Protein AF-A0A2V8CIR4-F1 (afdb_monomer_lite)

Structure (mmCIF, N/CA/C/O backbone):
data_AF-A0A2V8CIR4-F1
#
_entry.id   AF-A0A2V8CIR4-F1
#
loop_
_atom_site.group_PDB
_atom_site.id
_atom_site.type_symbol
_atom_site.label_atom_id
_atom_site.label_alt_id
_atom_site.label_comp_id
_atom_site.label_asym_id
_atom_site.label_entity_id
_atom_site.label_seq_id
_atom_site.pdbx_PDB_ins_code
_atom_site.Cartn_x
_atom_site.Cartn_y
_atom_site.Cartn_z
_atom_site.occupancy
_atom_site.B_iso_or_equiv
_atom_site.auth_seq_id
_atom_site.auth_comp_id
_atom_site.auth_asym_id
_atom_site.auth_atom_id
_atom_site.pdbx_PDB_model_num
ATOM 1 N N . MET A 1 1 ? -0.724 1.648 14.502 1.00 91.31 1 MET A N 1
ATOM 2 C CA . MET A 1 1 ? -1.178 2.708 13.572 1.00 91.31 1 MET A CA 1
ATOM 3 C C . MET A 1 1 ? -2.688 2.813 13.685 1.00 91.31 1 MET A C 1
ATOM 5 O O . MET A 1 1 ? -3.307 1.783 13.929 1.00 91.31 1 MET A O 1
ATOM 9 N N . ARG A 1 2 ? -3.276 4.004 13.540 1.00 94.19 2 ARG A N 1
ATOM 10 C CA . ARG A 1 2 ? -4.734 4.168 13.445 1.00 94.19 2 ARG A CA 1
ATOM 11 C C . ARG A 1 2 ? -5.111 4.832 12.125 1.00 94.19 2 ARG A C 1
ATOM 13 O O . ARG A 1 2 ? -4.277 5.470 11.481 1.00 94.19 2 ARG A O 1
ATOM 20 N N . PHE A 1 3 ? -6.366 4.651 11.743 1.00 94.81 3 PHE A N 1
ATOM 21 C CA . PHE A 1 3 ? -6.942 5.156 10.508 1.00 94.81 3 PHE A CA 1
ATOM 22 C C . PHE A 1 3 ? -8.135 6.051 10.826 1.00 94.81 3 PHE A C 1
ATOM 24 O O . PHE A 1 3 ? -9.019 5.660 11.582 1.00 94.81 3 PHE A O 1
ATOM 31 N N . THR A 1 4 ? -8.159 7.242 10.244 1.00 94.94 4 THR A N 1
ATOM 32 C CA . THR A 1 4 ? -9.283 8.183 10.310 1.00 94.94 4 THR A CA 1
ATOM 33 C C . THR A 1 4 ? -10.037 8.193 8.981 1.00 94.94 4 THR A C 1
ATOM 35 O O . THR A 1 4 ? -9.625 7.524 8.030 1.00 94.94 4 THR A O 1
ATOM 38 N N . THR A 1 5 ? -11.147 8.920 8.898 1.00 94.00 5 THR A N 1
ATOM 39 C CA . THR A 1 5 ? -11.913 9.078 7.657 1.00 94.00 5 THR A CA 1
ATOM 40 C C . THR A 1 5 ? -11.560 10.405 6.982 1.00 94.00 5 THR A C 1
ATOM 42 O O . THR A 1 5 ? -11.242 11.404 7.632 1.00 94.00 5 THR A O 1
ATOM 45 N N . THR A 1 6 ? -11.675 10.469 5.657 1.00 93.19 6 THR A N 1
ATOM 46 C CA . THR A 1 6 ? -11.513 11.726 4.902 1.00 93.19 6 THR A CA 1
ATOM 47 C C . THR A 1 6 ? -12.595 12.778 5.184 1.00 93.19 6 THR A C 1
ATOM 49 O O . THR A 1 6 ? -12.466 13.913 4.725 1.00 93.19 6 THR A O 1
ATOM 52 N N . ARG A 1 7 ? -13.660 12.431 5.921 1.00 90.25 7 ARG A N 1
ATOM 53 C CA . ARG A 1 7 ? -14.784 13.320 6.260 1.00 90.25 7 ARG A CA 1
ATOM 54 C C . ARG A 1 7 ? -14.901 13.620 7.756 1.00 90.25 7 ARG A C 1
ATOM 56 O O . ARG A 1 7 ? -15.827 14.331 8.144 1.00 90.25 7 ARG A O 1
ATOM 63 N N . ALA A 1 8 ? -13.922 13.201 8.556 1.00 81.62 8 ALA A N 1
ATOM 64 C CA . ALA A 1 8 ? -13.903 13.387 10.005 1.00 81.62 8 ALA A CA 1
ATOM 65 C C . ALA A 1 8 ? -14.096 14.846 10.464 1.00 81.62 8 ALA A C 1
ATOM 67 O O . ALA A 1 8 ? -14.685 15.092 11.508 1.00 81.62 8 ALA A O 1
ATOM 68 N N . LEU A 1 9 ? -13.667 15.835 9.670 1.00 69.44 9 LEU A N 1
ATOM 69 C CA . LEU A 1 9 ? -13.832 17.261 10.000 1.00 69.44 9 LEU A CA 1
ATOM 70 C C . LEU A 1 9 ? -15.204 17.848 9.612 1.00 69.44 9 LEU A C 1
ATOM 72 O O . LEU A 1 9 ? -15.499 18.987 9.964 1.00 69.44 9 LEU A O 1
ATOM 76 N N . GLN A 1 10 ? -16.026 17.119 8.852 1.00 66.31 10 GLN A N 1
ATOM 77 C CA . GLN A 1 10 ? -17.290 17.623 8.297 1.00 66.31 10 GLN A CA 1
ATOM 78 C C . GLN A 1 10 ? -18.513 17.270 9.152 1.00 66.31 10 GLN A C 1
ATOM 80 O O . GLN A 1 10 ? -19.548 17.919 9.019 1.00 66.31 10 GLN A O 1
ATOM 85 N N . HIS A 1 11 ? -18.406 16.269 10.027 1.00 57.50 11 HIS A N 1
ATOM 86 C CA . HIS A 1 11 ? -19.482 15.847 10.923 1.00 57.50 11 HIS A CA 1
ATOM 87 C C . HIS A 1 11 ? -19.146 16.249 12.361 1.00 57.50 11 HIS A C 1
ATOM 89 O O . HIS A 1 11 ? -18.578 15.483 13.126 1.00 57.50 11 HIS A O 1
ATOM 95 N N . SER A 1 12 ? -19.533 17.464 12.747 1.00 50.06 12 SER A N 1
ATOM 96 C CA . SER A 1 12 ? -19.329 18.043 14.085 1.00 50.06 12 SER A CA 1
ATOM 97 C C . SER A 1 12 ? -20.179 17.413 15.208 1.00 50.06 12 SER A C 1
ATOM 99 O O . SER A 1 12 ? -20.225 17.958 16.307 1.00 50.06 12 SER A O 1
ATOM 101 N N . GLY A 1 13 ? -20.858 16.290 14.947 1.00 53.69 13 GLY A N 1
ATOM 102 C CA . GLY A 1 13 ? -21.766 15.629 15.894 1.00 53.69 13 GLY A CA 1
ATOM 103 C C . GLY A 1 13 ? -21.346 14.231 16.352 1.00 53.69 13 GLY A C 1
ATOM 104 O O . GLY A 1 13 ? -21.808 13.805 17.403 1.00 53.69 13 GLY A O 1
ATOM 105 N N . ASP A 1 14 ? -20.468 13.548 15.612 1.00 54.88 14 ASP A N 1
ATOM 106 C CA . ASP A 1 14 ? -19.962 12.220 15.969 1.00 54.88 14 ASP A CA 1
ATOM 107 C C . ASP A 1 14 ? -18.438 12.286 16.024 1.00 54.88 14 ASP A C 1
ATOM 109 O O . ASP A 1 14 ? -17.767 12.521 15.017 1.00 54.88 14 ASP A O 1
ATOM 113 N N . GLU A 1 15 ? -17.882 12.102 17.217 1.00 55.97 15 GLU A N 1
ATOM 114 C CA . GLU A 1 15 ? -16.445 11.990 17.429 1.00 55.97 15 GLU A CA 1
ATOM 115 C C . GLU A 1 15 ? -15.969 10.684 16.775 1.00 55.97 15 GLU A C 1
ATOM 117 O O . GLU A 1 15 ? -15.986 9.604 17.371 1.00 55.97 15 GLU A O 1
ATOM 122 N N . GLN A 1 16 ? -15.617 10.753 15.491 1.00 68.25 16 GLN A N 1
ATOM 123 C CA . GLN A 1 16 ? -15.175 9.584 14.745 1.00 68.25 16 GLN A CA 1
ATOM 124 C C . GLN A 1 16 ? -13.819 9.134 15.257 1.00 68.25 16 GLN A C 1
ATOM 126 O O . GLN A 1 16 ? -12.764 9.645 14.883 1.00 68.25 16 GLN A O 1
ATOM 131 N N . THR A 1 17 ? -13.876 8.151 16.145 1.00 82.62 17 THR A N 1
ATOM 132 C CA . THR A 1 17 ? -12.697 7.583 16.773 1.00 82.62 17 THR A CA 1
ATOM 133 C C . THR A 1 17 ? -11.870 6.861 15.705 1.00 82.62 17 THR A C 1
ATOM 135 O O . THR A 1 17 ? -12.393 5.950 15.053 1.00 82.62 17 THR A O 1
ATOM 138 N N . PRO A 1 18 ? -10.584 7.218 15.526 1.00 91.94 18 PRO A N 1
ATOM 139 C CA . PRO A 1 18 ? -9.689 6.520 14.614 1.00 91.94 18 PRO A CA 1
ATOM 140 C C . PRO A 1 18 ? 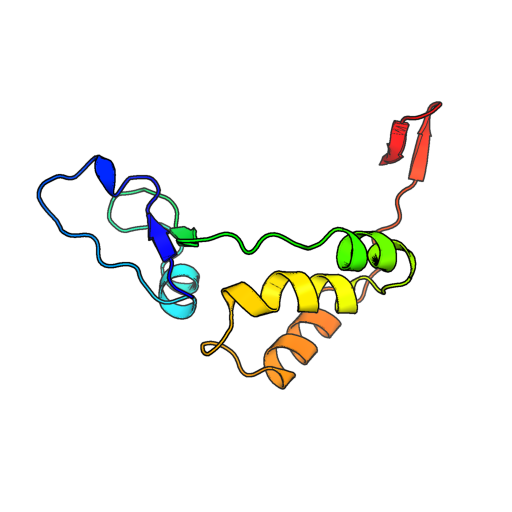-9.722 5.015 14.870 1.00 91.94 18 PRO A C 1
ATOM 142 O O . PRO A 1 18 ? -9.656 4.582 16.021 1.00 91.94 18 PRO A O 1
ATOM 145 N N . VAL A 1 19 ? -9.789 4.203 13.820 1.00 94.56 19 VAL A N 1
ATOM 146 C CA . VAL A 1 19 ? -9.946 2.743 13.892 1.00 94.56 19 VAL A CA 1
ATOM 147 C C . VAL A 1 19 ? -8.625 2.004 13.661 1.00 94.56 19 VAL A C 1
ATOM 149 O O . VAL A 1 19 ? -7.615 2.600 13.283 1.00 94.56 19 VAL A O 1
ATOM 152 N N . SER A 1 20 ? -8.600 0.700 13.937 1.00 95.62 20 SER A N 1
ATOM 153 C CA . SER A 1 20 ? -7.455 -0.162 13.623 1.00 95.62 20 SER A CA 1
ATOM 154 C C . SER A 1 20 ? -7.329 -0.421 12.119 1.00 95.62 20 SER A C 1
ATOM 156 O O . SER A 1 20 ? -8.283 -0.224 11.363 1.00 95.62 20 SER A O 1
ATOM 158 N N . PHE A 1 21 ? -6.166 -0.927 11.689 1.00 95.44 21 PHE A N 1
ATOM 159 C CA . PHE A 1 21 ? -5.983 -1.430 10.321 1.00 95.44 21 PHE A CA 1
ATOM 160 C C . PHE A 1 21 ? -7.023 -2.502 9.983 1.00 95.44 21 PHE A C 1
ATOM 162 O O . PHE A 1 21 ? -7.668 -2.419 8.943 1.00 95.44 21 PHE A O 1
ATOM 169 N N . THR A 1 22 ? -7.224 -3.468 10.884 1.00 95.19 22 THR A N 1
ATOM 170 C CA . THR A 1 22 ? -8.159 -4.581 10.680 1.00 95.19 22 THR A CA 1
ATOM 171 C C . THR A 1 22 ? -9.587 -4.083 10.445 1.00 95.19 22 THR A C 1
ATOM 173 O O . THR A 1 22 ? -10.247 -4.515 9.502 1.00 95.19 22 THR A O 1
ATOM 176 N N . THR A 1 23 ? -10.057 -3.123 11.248 1.00 94.75 23 THR A N 1
ATOM 177 C CA . THR A 1 23 ? -11.385 -2.523 11.064 1.00 94.75 23 THR A CA 1
ATOM 178 C C . THR A 1 23 ? -11.483 -1.770 9.740 1.00 94.75 23 THR A C 1
ATOM 180 O O . THR A 1 23 ? -12.436 -1.989 8.997 1.00 94.75 23 THR A O 1
ATOM 183 N N . ALA A 1 24 ? -10.496 -0.927 9.415 1.00 95.31 24 ALA A N 1
ATOM 184 C CA . ALA A 1 24 ? -10.483 -0.186 8.154 1.00 95.31 24 ALA A CA 1
ATOM 185 C C . ALA A 1 24 ? -10.504 -1.124 6.933 1.00 95.31 24 ALA A C 1
ATOM 187 O O . ALA A 1 24 ? -11.247 -0.887 5.982 1.00 95.31 24 ALA A O 1
ATOM 188 N N . LEU A 1 25 ? -9.733 -2.215 6.986 1.00 95.12 25 LEU A N 1
ATOM 189 C CA . LEU A 1 25 ? -9.636 -3.211 5.923 1.00 95.12 25 LEU A CA 1
ATOM 190 C C . LEU A 1 25 ? -10.970 -3.925 5.673 1.00 95.12 25 LEU A C 1
ATOM 192 O O . LEU A 1 25 ? -11.392 -4.034 4.525 1.00 95.12 25 LEU A O 1
ATOM 196 N N . PHE A 1 26 ? -11.634 -4.409 6.727 1.00 95.62 26 PHE A N 1
ATOM 197 C CA . PHE A 1 26 ? -12.865 -5.194 6.575 1.00 95.62 26 PHE A CA 1
ATOM 198 C C . PHE A 1 26 ? -14.119 -4.346 6.347 1.00 95.62 26 PHE A C 1
ATOM 200 O O . PHE A 1 26 ? -15.062 -4.828 5.725 1.00 95.62 26 PHE A O 1
ATOM 207 N N . HIS A 1 27 ? -14.149 -3.098 6.820 1.00 94.56 27 HIS A N 1
ATOM 208 C CA . HIS A 1 27 ? -15.267 -2.193 6.540 1.00 94.56 27 HIS A CA 1
ATOM 209 C C . HIS A 1 27 ? -15.225 -1.643 5.109 1.00 94.56 27 HIS A C 1
ATOM 211 O O . HIS A 1 27 ? -16.271 -1.390 4.513 1.00 94.56 27 HIS A O 1
ATOM 217 N N . GLY A 1 28 ? -14.027 -1.460 4.544 1.00 92.50 28 GLY A N 1
ATOM 218 C CA . GLY A 1 28 ? -13.847 -0.853 3.229 1.00 92.50 28 GLY A CA 1
ATOM 219 C C . GLY A 1 28 ? -14.198 0.637 3.239 1.00 92.50 28 GLY A C 1
ATOM 220 O O . GLY A 1 28 ? -13.314 1.478 3.390 1.00 92.50 28 GLY A O 1
ATOM 221 N N . LEU A 1 29 ? -15.483 0.971 3.076 1.00 93.31 29 LEU A N 1
ATOM 222 C CA . LEU A 1 29 ? -15.976 2.351 3.130 1.00 93.31 29 LEU A CA 1
ATOM 223 C C . LEU A 1 29 ? -16.272 2.758 4.581 1.00 93.31 29 LEU A C 1
ATOM 225 O O . LEU A 1 29 ? -16.841 1.979 5.346 1.00 93.31 29 LEU A O 1
ATOM 229 N N . ALA A 1 30 ? -15.909 3.983 4.961 1.00 92.94 30 ALA A N 1
ATOM 230 C CA . ALA A 1 30 ? -16.211 4.482 6.296 1.00 92.94 30 ALA A CA 1
ATOM 231 C C . ALA A 1 30 ? -17.723 4.775 6.462 1.00 92.94 30 ALA A C 1
ATOM 233 O O . ALA A 1 30 ? -18.397 5.092 5.477 1.00 92.94 30 ALA A O 1
ATOM 234 N N . PRO A 1 31 ? -18.276 4.712 7.692 1.00 89.00 31 PRO A N 1
ATOM 235 C CA . PRO A 1 31 ? -19.710 4.916 7.944 1.00 89.00 31 PRO A CA 1
ATOM 236 C C . PRO A 1 31 ? -20.272 6.275 7.496 1.00 89.00 31 PRO A C 1
ATOM 238 O O . PRO A 1 31 ? -21.461 6.389 7.220 1.00 89.00 31 PRO A O 1
ATOM 241 N N . ASP A 1 32 ? -19.429 7.301 7.386 1.00 89.50 32 ASP A N 1
ATOM 242 C CA . ASP A 1 32 ? -19.774 8.639 6.878 1.00 89.50 32 ASP A CA 1
ATOM 243 C C . ASP A 1 32 ? -19.682 8.777 5.346 1.00 89.50 32 ASP A C 1
ATOM 245 O O . ASP A 1 32 ? -19.770 9.880 4.784 1.00 89.50 32 ASP A O 1
ATOM 249 N N . GLY A 1 33 ? -19.448 7.662 4.653 1.00 90.19 33 GLY A N 1
ATOM 250 C CA . GLY A 1 33 ? -19.199 7.618 3.217 1.00 90.19 33 GLY A CA 1
ATOM 251 C C . GLY A 1 33 ? -17.835 8.181 2.804 1.00 90.19 33 GLY A C 1
ATOM 252 O O . GLY A 1 33 ? -17.629 8.456 1.621 1.00 90.19 33 GLY A O 1
ATOM 253 N N . GLY A 1 34 ? -16.925 8.412 3.754 1.00 92.44 34 GLY A N 1
ATOM 254 C CA . GLY A 1 34 ? -15.528 8.755 3.513 1.00 92.44 34 GLY A CA 1
ATOM 255 C C . GLY A 1 34 ? -14.649 7.525 3.265 1.00 92.44 34 GLY A C 1
ATOM 256 O O . GLY A 1 34 ? -15.101 6.380 3.284 1.00 92.44 34 GLY A O 1
ATOM 257 N N . LEU A 1 35 ? -13.358 7.771 3.041 1.00 94.88 35 LEU A N 1
ATOM 258 C CA . LEU A 1 35 ? -12.340 6.725 2.898 1.00 94.88 35 LEU A CA 1
ATOM 259 C C . LEU A 1 35 ? -11.479 6.659 4.155 1.00 94.88 35 LEU A C 1
ATOM 261 O O . LEU A 1 35 ? -11.141 7.702 4.718 1.00 94.88 35 LEU A O 1
ATOM 265 N N . TYR A 1 36 ? -11.081 5.452 4.552 1.00 95.50 36 TYR A N 1
ATOM 266 C CA . TYR A 1 36 ? -10.086 5.284 5.603 1.00 95.50 36 TYR A CA 1
ATOM 267 C C . TYR A 1 36 ? -8.693 5.679 5.107 1.00 95.50 36 TYR A C 1
ATOM 269 O O . TYR A 1 36 ? -8.225 5.204 4.073 1.00 95.50 36 TYR A O 1
ATOM 277 N N . VAL A 1 37 ? -8.016 6.528 5.874 1.00 95.06 37 VAL A N 1
ATOM 278 C CA . VAL A 1 37 ? -6.638 6.976 5.639 1.00 95.06 37 VAL A CA 1
ATOM 279 C C . VAL A 1 37 ? -5.849 6.888 6.944 1.00 95.06 37 VAL A C 1
ATOM 281 O O . VAL A 1 37 ? -6.432 7.064 8.014 1.00 95.06 37 VAL A O 1
ATOM 284 N N . PRO A 1 38 ? -4.540 6.593 6.909 1.00 95.00 38 PRO A N 1
ATOM 285 C CA . PRO A 1 38 ? -3.745 6.563 8.130 1.00 95.00 38 PRO A CA 1
ATOM 286 C C . PRO A 1 38 ? -3.681 7.967 8.744 1.00 95.00 38 PRO A C 1
ATOM 288 O O . PRO A 1 38 ? -3.596 8.958 8.021 1.00 95.00 38 PRO A O 1
ATOM 291 N N . GLU A 1 39 ? -3.677 8.063 10.073 1.00 93.56 39 GLU A N 1
ATOM 292 C CA . GLU A 1 39 ? -3.549 9.365 10.753 1.00 93.56 39 GLU A CA 1
ATOM 293 C C . GLU A 1 39 ? -2.222 10.063 10.440 1.00 93.56 39 GLU A C 1
ATOM 295 O O . GLU A 1 39 ? -2.127 11.288 10.446 1.00 93.56 39 GLU A O 1
ATOM 300 N N . THR A 1 40 ? -1.179 9.274 10.181 1.00 93.06 40 THR A N 1
ATOM 301 C CA . THR A 1 40 ? 0.154 9.771 9.855 1.00 93.06 40 THR A CA 1
ATOM 302 C C . THR A 1 40 ? 0.787 8.929 8.757 1.00 93.06 40 THR A C 1
ATOM 304 O O . THR A 1 40 ? 0.566 7.721 8.655 1.00 93.06 40 THR A O 1
ATOM 307 N N . ILE A 1 41 ? 1.613 9.575 7.938 1.00 94.06 41 ILE A N 1
ATOM 308 C CA . ILE A 1 41 ? 2.465 8.910 6.955 1.00 94.06 41 ILE A CA 1
ATOM 309 C C . ILE A 1 41 ? 3.907 9.099 7.422 1.00 94.06 41 ILE A C 1
ATOM 311 O O . ILE A 1 41 ? 4.401 10.224 7.486 1.00 94.06 41 ILE A O 1
ATOM 315 N N . GLU A 1 42 ? 4.572 8.001 7.789 1.00 90.94 42 GLU A N 1
ATOM 316 C CA . GLU A 1 42 ? 5.969 8.036 8.230 1.00 90.94 42 GLU A CA 1
ATOM 317 C C . GLU A 1 42 ? 6.873 8.474 7.064 1.00 90.94 42 GLU A C 1
ATOM 319 O O . GLU A 1 42 ? 6.978 7.780 6.049 1.00 90.94 42 GLU A O 1
ATOM 324 N N . ALA A 1 43 ? 7.551 9.614 7.216 1.00 91.62 43 ALA A N 1
ATOM 325 C CA . ALA A 1 43 ? 8.530 10.081 6.241 1.00 91.62 43 ALA A CA 1
ATOM 326 C C . ALA A 1 43 ? 9.764 9.167 6.218 1.00 91.62 43 ALA A C 1
ATOM 328 O O . ALA A 1 43 ? 10.244 8.705 7.257 1.00 91.62 43 ALA A O 1
ATOM 329 N N . TRP A 1 44 ? 10.303 8.924 5.024 1.00 92.12 44 TRP A N 1
ATOM 330 C CA . TRP A 1 44 ? 11.524 8.142 4.864 1.00 92.12 44 TRP A CA 1
ATOM 331 C C . TRP A 1 44 ? 12.736 9.070 4.830 1.00 92.12 44 TRP A C 1
ATOM 333 O O . TRP A 1 44 ? 12.723 10.051 4.090 1.00 92.12 44 TRP A O 1
ATOM 343 N N . PRO A 1 45 ? 13.803 8.774 5.589 1.00 93.50 45 PRO A N 1
ATOM 344 C CA . PRO A 1 45 ? 15.022 9.562 5.512 1.00 93.50 45 PRO A CA 1
ATOM 345 C C . PRO A 1 45 ? 15.745 9.302 4.183 1.00 93.50 45 PRO A C 1
ATOM 347 O O . PRO A 1 45 ? 15.747 8.173 3.687 1.00 93.50 45 PRO A O 1
ATOM 350 N N . ASP A 1 46 ? 16.457 10.302 3.660 1.00 95.31 46 ASP A N 1
ATOM 351 C CA . ASP A 1 46 ? 17.164 10.231 2.366 1.00 95.31 46 ASP A CA 1
ATOM 352 C C . ASP A 1 46 ? 18.080 9.008 2.238 1.00 95.31 46 ASP A C 1
ATOM 354 O O . ASP A 1 46 ? 18.165 8.369 1.190 1.00 95.31 46 ASP A O 1
ATOM 358 N N . ARG A 1 47 ? 18.727 8.618 3.342 1.00 94.06 47 ARG A N 1
ATOM 359 C CA . ARG A 1 47 ? 19.585 7.424 3.403 1.00 94.06 47 ARG A CA 1
ATOM 360 C C . ARG A 1 47 ? 18.844 6.115 3.118 1.00 94.06 47 ARG A C 1
ATOM 362 O O . ARG A 1 47 ? 19.478 5.156 2.685 1.00 94.06 47 ARG A O 1
ATOM 369 N N . GLU A 1 48 ? 17.550 6.034 3.424 1.00 90.88 48 GLU A N 1
ATOM 370 C CA . GLU A 1 48 ? 16.725 4.870 3.091 1.00 90.88 48 GLU A CA 1
ATOM 371 C C . GLU A 1 48 ? 16.281 4.914 1.634 1.00 90.88 48 GLU A C 1
ATOM 373 O O . GLU A 1 48 ? 16.406 3.902 0.946 1.00 90.88 48 GLU A O 1
ATOM 378 N N . LEU A 1 49 ? 15.872 6.085 1.139 1.00 93.06 49 LEU A N 1
ATOM 379 C CA . LEU A 1 49 ? 15.521 6.273 -0.271 1.00 93.06 49 LEU A CA 1
ATOM 380 C C . LEU A 1 49 ? 16.699 5.932 -1.195 1.00 93.06 49 LEU A C 1
ATOM 382 O O . LEU A 1 49 ? 16.535 5.196 -2.163 1.00 93.06 49 LEU A O 1
ATOM 386 N N . ALA A 1 50 ? 17.917 6.345 -0.838 1.00 94.94 50 ALA A N 1
ATOM 387 C CA . ALA A 1 50 ? 19.137 6.022 -1.579 1.00 94.94 50 ALA A CA 1
ATOM 388 C C . ALA A 1 50 ? 19.449 4.512 -1.657 1.00 94.94 50 ALA A C 1
ATOM 390 O O . ALA A 1 50 ? 20.241 4.085 -2.499 1.00 94.94 50 ALA A O 1
ATOM 391 N N . ARG A 1 51 ? 18.851 3.681 -0.791 1.00 92.88 51 ARG A N 1
ATOM 392 C CA . ARG A 1 51 ? 19.026 2.218 -0.805 1.00 92.88 51 ARG A CA 1
ATOM 393 C C . ARG A 1 51 ? 18.001 1.504 -1.682 1.00 92.88 51 ARG A C 1
ATOM 395 O O . ARG A 1 51 ? 18.233 0.338 -1.994 1.00 92.88 51 ARG A O 1
ATOM 402 N N . LEU A 1 52 ? 16.919 2.173 -2.092 1.00 92.69 52 LEU A N 1
ATOM 403 C CA . LEU A 1 52 ? 15.845 1.585 -2.902 1.00 92.69 52 LEU A CA 1
ATOM 404 C C . LEU A 1 52 ? 16.337 0.858 -4.164 1.00 92.69 52 LEU A C 1
ATOM 406 O O . LEU A 1 52 ? 15.895 -0.269 -4.369 1.00 92.69 52 LEU A O 1
ATOM 410 N N . PRO A 1 53 ? 17.296 1.389 -4.955 1.00 93.12 53 PRO A N 1
ATOM 411 C CA . PRO A 1 53 ? 17.760 0.708 -6.169 1.00 93.12 53 PRO A CA 1
ATOM 412 C C . PRO A 1 53 ? 18.430 -0.653 -5.928 1.00 93.12 53 PRO A C 1
ATOM 414 O O . PRO A 1 53 ? 18.683 -1.389 -6.874 1.00 93.12 53 PRO A O 1
ATOM 417 N N . ARG A 1 54 ? 18.777 -0.973 -4.675 1.00 93.81 54 ARG A N 1
ATOM 418 C CA . ARG A 1 54 ? 19.439 -2.225 -4.282 1.00 93.81 54 ARG A CA 1
ATOM 419 C C . ARG A 1 54 ? 18.495 -3.207 -3.584 1.00 93.81 54 ARG A C 1
ATOM 421 O O . ARG A 1 54 ? 18.974 -4.211 -3.067 1.00 93.81 54 ARG A O 1
ATOM 428 N N . ARG A 1 55 ? 17.200 -2.894 -3.499 1.00 94.94 55 ARG A N 1
ATOM 429 C CA . ARG A 1 55 ? 16.194 -3.710 -2.809 1.00 94.94 55 ARG A CA 1
ATOM 430 C C . ARG A 1 55 ? 15.315 -4.458 -3.796 1.00 94.94 55 ARG A C 1
ATOM 432 O O . ARG A 1 55 ? 15.038 -3.965 -4.886 1.00 94.94 55 ARG A O 1
ATOM 439 N N . THR A 1 56 ? 14.852 -5.633 -3.394 1.00 95.56 56 THR A N 1
ATOM 440 C CA . THR A 1 56 ? 13.838 -6.378 -4.143 1.00 95.56 56 THR A CA 1
ATOM 441 C C . THR A 1 56 ? 12.456 -5.738 -3.976 1.00 95.56 56 THR A C 1
ATOM 443 O O . THR A 1 56 ? 12.204 -4.998 -3.022 1.00 95.56 56 THR A O 1
ATOM 446 N N . LEU A 1 57 ? 11.522 -6.062 -4.878 1.00 96.12 57 LEU A N 1
ATOM 447 C CA . LEU A 1 57 ? 10.126 -5.616 -4.785 1.00 96.12 57 LEU A CA 1
ATOM 448 C C . LEU A 1 57 ? 9.490 -5.987 -3.433 1.00 96.12 57 LEU A C 1
ATOM 450 O O . LEU A 1 57 ? 8.833 -5.156 -2.807 1.00 96.12 57 LEU A O 1
ATOM 454 N N . THR A 1 58 ? 9.736 -7.208 -2.952 1.00 97.19 58 THR A N 1
ATOM 455 C CA . THR A 1 58 ? 9.210 -7.698 -1.672 1.00 97.19 58 THR A CA 1
ATOM 456 C C . THR A 1 58 ? 9.830 -6.973 -0.478 1.00 97.19 58 THR A C 1
ATOM 458 O O . THR A 1 58 ? 9.108 -6.590 0.441 1.00 97.19 58 THR A O 1
ATOM 461 N N . GLU A 1 59 ? 11.137 -6.690 -0.493 1.00 95.94 59 GLU A N 1
ATOM 462 C CA . GLU A 1 59 ? 11.794 -5.899 0.556 1.00 95.94 59 GLU A CA 1
ATOM 463 C C . GLU A 1 59 ? 11.226 -4.475 0.641 1.00 95.94 59 GLU A C 1
ATOM 465 O O . GLU A 1 59 ? 10.990 -3.962 1.741 1.00 95.94 59 GLU A O 1
ATOM 470 N N . ILE A 1 60 ? 10.984 -3.842 -0.512 1.00 95.94 60 ILE A N 1
ATOM 471 C CA . ILE A 1 60 ? 10.373 -2.511 -0.586 1.00 95.94 60 ILE A CA 1
ATOM 472 C C . ILE A 1 60 ? 8.945 -2.567 -0.035 1.00 95.94 60 ILE A C 1
ATOM 474 O O . ILE A 1 60 ? 8.607 -1.780 0.850 1.00 95.94 60 ILE A O 1
ATOM 478 N N . ALA A 1 61 ? 8.129 -3.522 -0.487 1.00 96.56 61 ALA A N 1
ATOM 479 C CA . ALA A 1 61 ? 6.752 -3.688 -0.028 1.00 96.56 61 ALA A CA 1
ATOM 480 C C . ALA A 1 61 ? 6.673 -3.910 1.489 1.00 96.56 61 ALA A C 1
ATOM 482 O O . ALA A 1 61 ? 5.898 -3.240 2.172 1.00 96.56 61 ALA A O 1
ATOM 483 N N . LEU A 1 62 ? 7.533 -4.766 2.049 1.00 95.75 62 LEU A N 1
ATOM 484 C CA . LEU A 1 62 ? 7.606 -4.978 3.495 1.00 95.75 62 LEU A CA 1
ATOM 485 C C . LEU A 1 62 ? 7.958 -3.690 4.235 1.00 95.75 62 LEU A C 1
ATOM 487 O O . LEU A 1 62 ? 7.348 -3.379 5.258 1.00 95.75 62 LEU A O 1
ATOM 491 N N . ARG A 1 63 ? 8.925 -2.916 3.734 1.00 93.31 63 ARG A N 1
ATOM 492 C CA . ARG A 1 63 ? 9.311 -1.647 4.361 1.00 93.31 63 ARG A CA 1
ATOM 493 C C . ARG A 1 63 ? 8.178 -0.616 4.337 1.00 93.31 63 ARG A C 1
ATOM 495 O O . ARG A 1 63 ? 8.021 0.095 5.334 1.00 93.31 63 ARG A O 1
ATOM 502 N N . VAL A 1 64 ? 7.419 -0.548 3.239 1.00 94.31 64 VAL A N 1
ATOM 503 C CA . VAL A 1 64 ? 6.269 0.356 3.046 1.00 94.31 64 VAL A CA 1
ATOM 504 C C . VAL A 1 64 ? 5.082 -0.040 3.918 1.00 94.31 64 VAL A C 1
ATOM 506 O O . VAL A 1 64 ? 4.490 0.827 4.550 1.00 94.31 64 VAL A O 1
ATOM 509 N N . LEU A 1 65 ? 4.737 -1.328 3.980 1.00 95.38 65 LEU A N 1
ATOM 510 C CA . LEU A 1 65 ? 3.525 -1.804 4.655 1.00 95.38 65 LEU A CA 1
ATOM 511 C C . LEU A 1 65 ? 3.673 -1.886 6.178 1.00 95.38 65 LEU A C 1
ATOM 513 O O . LEU A 1 65 ? 2.705 -1.639 6.897 1.00 95.38 65 LEU A O 1
ATOM 517 N N . ARG A 1 66 ? 4.879 -2.187 6.685 1.00 93.44 66 ARG A N 1
ATOM 518 C CA . ARG A 1 66 ? 5.149 -2.382 8.125 1.00 93.44 66 ARG A CA 1
ATOM 519 C C . ARG A 1 66 ? 4.580 -1.279 9.031 1.00 93.44 66 ARG A C 1
ATOM 521 O O . ARG A 1 66 ? 3.969 -1.638 10.033 1.00 93.44 66 ARG A O 1
ATOM 528 N N . PRO A 1 67 ? 4.752 0.029 8.756 1.00 93.75 67 PRO A N 1
ATOM 529 C CA . PRO A 1 67 ? 4.170 1.086 9.586 1.00 93.75 67 PRO A CA 1
ATOM 530 C C . PRO A 1 67 ? 2.648 1.010 9.721 1.00 93.75 67 PRO A C 1
ATOM 532 O O . PRO A 1 67 ? 2.116 1.277 10.798 1.00 93.75 67 PRO A O 1
ATOM 535 N N . PHE A 1 68 ? 1.959 0.618 8.649 1.00 94.88 68 PHE A N 1
ATOM 536 C CA . PHE A 1 68 ? 0.501 0.617 8.567 1.00 94.88 68 PHE A CA 1
ATOM 537 C C . PHE A 1 68 ? -0.135 -0.621 9.203 1.00 94.88 68 PHE A C 1
ATOM 539 O O . PHE A 1 68 ? -1.242 -0.528 9.725 1.00 94.88 68 PHE A O 1
ATOM 546 N N . THR A 1 69 ? 0.583 -1.747 9.231 1.00 95.00 69 THR A N 1
ATOM 547 C CA . THR A 1 69 ? 0.112 -3.024 9.800 1.00 95.00 69 THR A CA 1
ATOM 548 C C . THR A 1 69 ? 0.727 -3.358 11.166 1.00 95.00 69 THR A C 1
ATOM 550 O O . THR A 1 69 ? 0.430 -4.401 11.753 1.00 95.00 69 THR A O 1
ATOM 553 N N . ARG A 1 70 ? 1.588 -2.482 11.709 1.00 89.31 70 ARG A N 1
ATOM 554 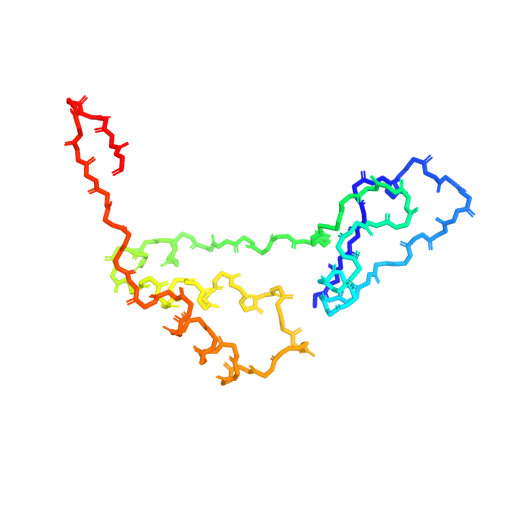C CA . ARG A 1 70 ? 2.296 -2.694 12.982 1.00 89.31 70 ARG A CA 1
ATOM 555 C C . ARG A 1 70 ? 1.321 -2.941 14.137 1.00 89.31 70 ARG A C 1
ATOM 557 O O . ARG A 1 70 ? 0.539 -2.055 14.479 1.00 89.31 70 ARG A O 1
ATOM 564 N N . GLY A 1 71 ? 1.456 -4.104 14.775 1.00 90.31 71 GLY A N 1
ATOM 565 C CA . GLY A 1 71 ? 0.629 -4.525 15.911 1.00 90.31 71 GLY A CA 1
ATOM 566 C C . GLY A 1 71 ? -0.726 -5.124 15.520 1.00 90.31 71 GLY A C 1
ATOM 567 O O . GLY A 1 71 ? -1.467 -5.531 16.403 1.00 90.31 71 GLY A O 1
ATOM 568 N N . GLU A 1 72 ? -1.032 -5.188 14.223 1.00 93.75 72 GLU A N 1
ATOM 569 C CA . GLU A 1 72 ? -2.294 -5.710 13.678 1.00 93.75 72 GLU A CA 1
ATOM 570 C C . GLU A 1 72 ? -2.077 -7.019 12.913 1.00 93.75 72 GLU A C 1
ATOM 572 O O . GLU A 1 72 ? -2.937 -7.893 12.921 1.00 93.75 72 GLU A O 1
ATOM 577 N N . LEU A 1 73 ? -0.910 -7.173 12.279 1.00 92.25 73 LEU A N 1
ATOM 578 C CA . LEU A 1 73 ? -0.520 -8.381 11.563 1.00 92.25 73 LEU A CA 1
ATOM 579 C C . LEU A 1 73 ? 0.836 -8.881 12.066 1.00 92.25 73 LEU A C 1
ATOM 581 O O . LEU A 1 73 ? 1.761 -8.090 12.276 1.00 92.25 73 LEU A O 1
ATOM 585 N N . ASP A 1 74 ? 0.956 -10.198 12.235 1.00 94.69 74 ASP A N 1
ATOM 586 C CA . ASP A 1 74 ? 2.230 -10.830 12.562 1.00 94.69 74 ASP A CA 1
ATOM 587 C C . ASP A 1 74 ? 3.266 -10.570 11.441 1.00 94.69 74 ASP A C 1
ATOM 589 O O . ASP A 1 74 ? 2.924 -10.672 10.257 1.00 94.69 74 ASP A O 1
ATOM 593 N N . PRO A 1 75 ? 4.528 -10.221 11.765 1.00 94.44 75 PRO A N 1
ATOM 594 C CA . PRO A 1 75 ? 5.534 -9.913 10.752 1.00 94.44 75 PRO A CA 1
ATOM 595 C C . PRO A 1 75 ? 5.831 -11.056 9.776 1.00 94.44 75 PRO A C 1
ATOM 597 O O . PRO A 1 75 ? 6.091 -10.772 8.608 1.00 94.44 75 PRO A O 1
ATOM 600 N N . ALA A 1 76 ? 5.796 -12.313 10.228 1.00 96.19 76 ALA A N 1
ATOM 601 C CA . ALA A 1 76 ? 6.028 -13.469 9.366 1.00 96.19 76 ALA A CA 1
ATOM 602 C C . ALA A 1 76 ? 4.820 -13.723 8.455 1.00 96.19 76 ALA A C 1
ATOM 604 O O . ALA A 1 76 ? 4.989 -14.065 7.286 1.00 96.19 76 ALA A O 1
ATOM 605 N N . VAL A 1 77 ? 3.603 -13.476 8.952 1.00 96.50 77 VAL A N 1
ATOM 606 C CA . VAL A 1 77 ? 2.388 -13.512 8.122 1.00 96.50 77 VAL A CA 1
ATOM 607 C C . VAL A 1 77 ? 2.425 -12.421 7.052 1.00 96.50 77 VAL A C 1
ATOM 609 O O . VAL A 1 77 ? 2.156 -12.705 5.887 1.00 96.50 77 VAL A O 1
ATOM 612 N N . LEU A 1 78 ? 2.802 -11.187 7.409 1.00 96.56 78 LEU A N 1
ATOM 613 C CA . LEU A 1 78 ? 2.963 -10.103 6.434 1.00 96.56 78 LEU A CA 1
ATOM 614 C C . LEU A 1 78 ? 3.984 -10.474 5.351 1.00 96.56 78 LEU A C 1
ATOM 616 O O . LEU A 1 78 ? 3.749 -10.218 4.173 1.00 96.56 78 LEU A O 1
ATOM 620 N N . GLU A 1 79 ? 5.109 -11.067 5.746 1.00 97.44 79 GLU A N 1
ATOM 621 C CA . GLU A 1 79 ? 6.142 -11.523 4.817 1.00 97.44 79 GLU A CA 1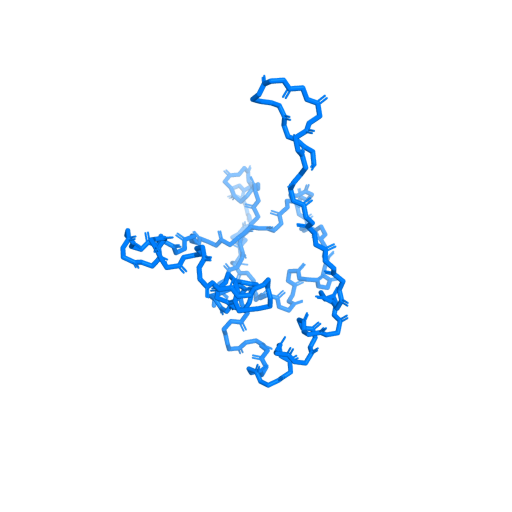
ATOM 622 C C . GLU A 1 79 ? 5.627 -12.595 3.859 1.00 97.44 79 GLU A C 1
ATOM 624 O O . GLU A 1 79 ? 5.788 -12.438 2.649 1.00 97.44 79 GLU A O 1
ATOM 629 N N . ALA A 1 80 ? 4.938 -13.618 4.370 1.00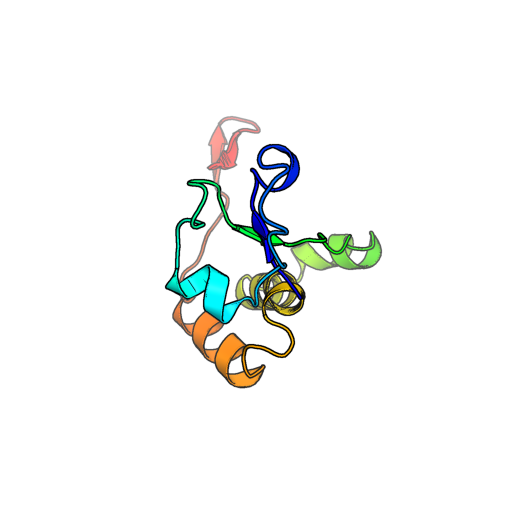 98.06 80 ALA A N 1
ATOM 630 C CA . ALA A 1 80 ? 4.344 -14.664 3.545 1.00 98.06 80 ALA A CA 1
ATOM 631 C C . ALA A 1 80 ? 3.356 -14.087 2.515 1.00 98.06 80 ALA A C 1
ATOM 633 O O . ALA A 1 80 ? 3.484 -14.365 1.324 1.00 98.06 80 ALA A O 1
ATOM 634 N N . VAL A 1 81 ? 2.440 -13.214 2.954 1.00 97.44 81 VAL A N 1
ATOM 635 C CA . VAL A 1 81 ? 1.455 -12.564 2.074 1.00 97.44 81 VAL A CA 1
ATOM 636 C C . VAL A 1 81 ? 2.138 -11.713 1.004 1.00 97.44 81 VAL A C 1
ATOM 638 O O . VAL A 1 81 ? 1.747 -11.763 -0.157 1.00 97.44 81 VAL A O 1
ATOM 641 N N . VAL A 1 82 ? 3.164 -10.937 1.362 1.00 98.06 82 VAL A N 1
ATOM 642 C CA . VAL A 1 82 ? 3.887 -10.091 0.400 1.00 98.06 82 VAL A CA 1
ATOM 643 C C . VAL A 1 82 ? 4.628 -10.931 -0.637 1.00 98.06 82 VAL A C 1
ATOM 645 O O . VAL A 1 82 ? 4.590 -10.600 -1.821 1.00 98.06 82 VAL A O 1
ATOM 648 N N . VAL A 1 83 ? 5.302 -12.001 -0.211 1.00 97.88 83 VAL A N 1
ATOM 649 C CA . VAL A 1 83 ? 6.030 -12.896 -1.119 1.00 97.88 83 VAL A CA 1
ATOM 650 C C . VAL A 1 83 ? 5.072 -13.597 -2.075 1.00 97.88 83 VAL A C 1
ATOM 652 O O . VAL A 1 83 ? 5.382 -13.704 -3.258 1.00 97.88 83 VAL A O 1
ATOM 655 N N . GLU A 1 84 ? 3.912 -14.035 -1.590 1.00 98.25 84 GLU A N 1
ATOM 656 C CA . GLU A 1 84 ? 2.894 -14.677 -2.420 1.00 98.25 84 GLU A CA 1
ATOM 657 C C . GLU A 1 84 ? 2.244 -13.687 -3.397 1.00 98.25 84 GLU A C 1
ATOM 659 O O . GLU A 1 84 ? 2.146 -13.972 -4.589 1.00 98.25 84 GLU A O 1
ATOM 664 N N . ALA A 1 85 ? 1.850 -12.503 -2.920 1.00 98.06 85 ALA A N 1
ATOM 665 C CA . ALA A 1 85 ? 1.135 -11.512 -3.720 1.00 98.06 85 ALA A CA 1
ATOM 666 C C . ALA A 1 85 ? 2.015 -10.814 -4.768 1.00 98.06 85 ALA A C 1
ATOM 668 O O . ALA A 1 85 ? 1.508 -10.400 -5.808 1.00 98.06 85 ALA A O 1
ATOM 669 N N . LEU A 1 86 ? 3.316 -10.658 -4.503 1.00 97.56 86 LEU A N 1
ATOM 670 C CA . LEU A 1 86 ? 4.272 -9.969 -5.380 1.00 97.56 86 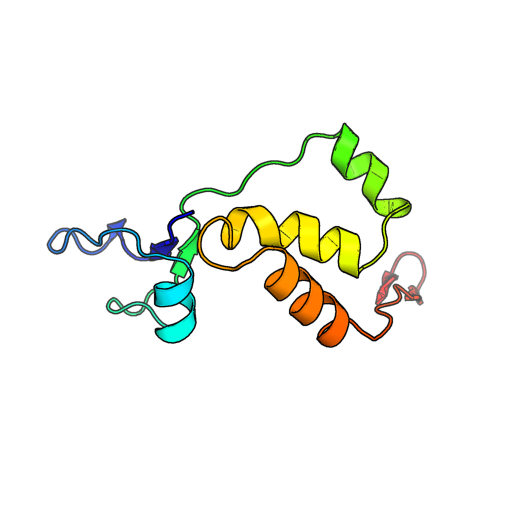LEU A CA 1
ATOM 671 C C . LEU A 1 86 ? 5.283 -10.944 -5.999 1.00 97.56 86 LEU A C 1
ATOM 673 O O . LEU A 1 86 ? 6.461 -10.619 -6.159 1.00 97.56 86 LEU A O 1
ATOM 677 N N . ASN A 1 87 ? 4.828 -12.147 -6.351 1.00 96.94 87 ASN A N 1
ATOM 678 C CA . ASN A 1 87 ? 5.655 -13.219 -6.916 1.00 96.94 87 ASN A CA 1
ATOM 679 C C . ASN A 1 87 ? 5.944 -13.078 -8.427 1.00 96.94 87 ASN A C 1
ATOM 681 O O . ASN A 1 87 ? 6.350 -14.043 -9.077 1.00 96.94 87 ASN A O 1
ATOM 685 N N . PHE A 1 88 ? 5.755 -11.887 -8.995 1.00 96.50 88 PHE A N 1
ATOM 686 C CA . PHE A 1 88 ? 5.961 -11.590 -10.411 1.00 96.50 88 PHE A CA 1
ATOM 687 C C . PHE A 1 88 ? 6.734 -10.273 -10.597 1.00 96.50 88 PHE A C 1
ATOM 689 O O . PHE A 1 88 ? 6.672 -9.384 -9.744 1.00 96.50 88 PHE A O 1
ATOM 696 N N . PRO A 1 89 ? 7.493 -10.121 -11.698 1.00 93.62 89 PRO A N 1
ATOM 697 C CA . PRO A 1 89 ? 8.244 -8.898 -11.957 1.00 93.62 89 PRO A CA 1
ATOM 698 C C . PRO A 1 89 ? 7.319 -7.737 -12.358 1.00 93.62 89 PRO A C 1
ATOM 700 O O . PRO A 1 89 ? 6.341 -7.934 -13.075 1.00 93.62 89 PRO A O 1
ATOM 703 N N . ILE A 1 90 ? 7.687 -6.514 -11.961 1.00 95.12 90 ILE A N 1
ATOM 704 C CA . ILE A 1 90 ? 7.049 -5.255 -12.387 1.00 95.12 90 ILE A CA 1
ATOM 705 C C . ILE A 1 90 ? 8.133 -4.373 -13.039 1.00 95.12 90 ILE A C 1
ATOM 707 O O . ILE A 1 90 ? 8.655 -3.459 -12.396 1.00 95.12 90 ILE A O 1
ATOM 711 N N . PRO A 1 91 ? 8.598 -4.718 -14.254 1.00 94.56 91 PRO A N 1
ATOM 712 C CA . PRO A 1 91 ? 9.715 -4.026 -14.886 1.00 94.56 91 PRO A CA 1
ATOM 713 C C . PRO A 1 91 ? 9.284 -2.655 -15.415 1.00 94.56 91 PRO A C 1
ATOM 715 O O . PRO A 1 91 ? 8.210 -2.530 -15.989 1.00 94.56 91 PRO A O 1
ATOM 718 N N . LEU A 1 92 ? 10.159 -1.659 -15.275 1.00 95.38 92 LEU A N 1
ATOM 719 C CA . LEU A 1 92 ? 10.011 -0.358 -15.924 1.00 95.38 92 LEU A CA 1
ATOM 720 C C . LEU A 1 92 ? 10.658 -0.414 -17.316 1.00 95.38 92 LEU A C 1
ATOM 722 O O . LEU A 1 92 ? 11.857 -0.682 -17.421 1.00 95.38 92 LEU A O 1
ATOM 726 N N . VAL A 1 93 ? 9.888 -0.157 -18.370 1.00 97.69 93 VAL A N 1
ATOM 727 C CA . VAL A 1 93 ? 10.316 -0.285 -19.771 1.00 97.69 93 VAL A CA 1
ATOM 728 C C . VAL A 1 93 ? 10.255 1.069 -20.468 1.00 97.69 93 VAL A C 1
ATOM 730 O O . VAL A 1 93 ? 9.255 1.769 -20.380 1.00 97.69 93 VAL A O 1
ATOM 733 N N . GLU A 1 94 ? 11.308 1.450 -21.193 1.00 98.19 94 GLU A N 1
ATOM 734 C CA . GLU A 1 94 ? 11.294 2.669 -22.011 1.00 98.19 94 GLU A CA 1
ATOM 735 C C . GLU A 1 94 ? 10.506 2.436 -23.311 1.00 98.19 94 GLU A C 1
ATOM 737 O O . GLU A 1 94 ? 10.865 1.580 -24.119 1.00 98.19 94 GLU A O 1
ATOM 742 N N . VAL A 1 95 ? 9.430 3.200 -23.516 1.00 98.06 95 VAL A N 1
ATOM 743 C CA . VAL A 1 95 ? 8.525 3.077 -24.678 1.00 98.06 95 VAL A CA 1
ATOM 744 C C . VAL A 1 95 ? 8.717 4.189 -25.715 1.00 98.06 95 VAL A C 1
ATOM 746 O O . VAL A 1 95 ? 8.329 4.040 -26.871 1.00 98.06 95 VAL A O 1
ATOM 749 N N . ALA A 1 96 ? 9.324 5.304 -25.312 1.00 98.12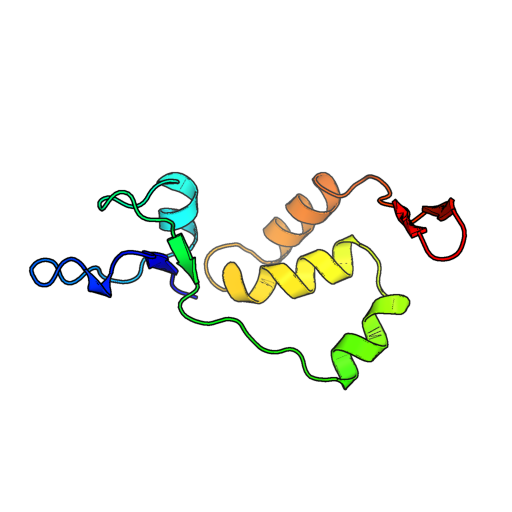 96 ALA A N 1
ATOM 750 C CA . ALA A 1 96 ? 9.777 6.406 -26.161 1.00 98.12 96 ALA A CA 1
ATOM 751 C C . ALA A 1 96 ? 10.879 7.178 -25.408 1.00 98.12 96 ALA A C 1
ATOM 753 O O . ALA A 1 96 ? 11.007 6.977 -24.201 1.00 98.12 96 ALA A O 1
ATOM 754 N N . PRO A 1 97 ? 11.654 8.075 -26.051 1.00 98.12 97 PRO A N 1
ATOM 755 C CA . PRO A 1 97 ? 12.736 8.788 -25.373 1.00 98.12 97 PRO A CA 1
ATOM 756 C C . PRO A 1 97 ? 12.279 9.471 -24.072 1.00 98.12 97 PRO A C 1
ATOM 758 O O . PRO A 1 97 ? 11.517 10.442 -24.109 1.00 98.12 97 PRO A O 1
ATOM 761 N N . ARG A 1 98 ? 12.779 8.981 -22.926 1.00 96.69 98 ARG A N 1
ATOM 762 C CA . ARG A 1 98 ? 12.407 9.414 -21.557 1.00 96.69 98 ARG A CA 1
ATOM 763 C C . ARG A 1 98 ? 10.941 9.170 -21.159 1.00 96.69 98 ARG A C 1
ATOM 765 O O . ARG A 1 98 ? 10.424 9.865 -20.284 1.00 96.69 98 ARG A O 1
ATOM 772 N N . VAL A 1 99 ? 10.266 8.213 -21.786 1.00 97.81 99 VAL A N 1
ATOM 773 C CA . VAL A 1 99 ? 8.898 7.788 -21.455 1.00 97.81 99 VAL A CA 1
ATOM 774 C C . VAL A 1 99 ? 8.942 6.321 -21.065 1.00 97.81 99 VAL A C 1
ATOM 776 O O . VAL A 1 99 ? 9.428 5.499 -21.839 1.00 97.81 99 VAL A O 1
ATOM 779 N N . TYR A 1 100 ? 8.415 5.996 -19.886 1.00 97.50 100 TYR A N 1
ATOM 780 C CA . TYR A 1 100 ? 8.468 4.650 -19.325 1.00 97.50 100 TYR A CA 1
ATOM 781 C C . TYR A 1 100 ? 7.069 4.119 -19.000 1.00 97.50 100 TYR A C 1
ATOM 783 O O . TYR A 1 100 ? 6.192 4.906 -18.635 1.00 97.50 100 TYR A O 1
ATOM 791 N N . ALA A 1 101 ? 6.884 2.807 -19.127 1.00 92.69 101 ALA A N 1
ATOM 792 C CA . ALA A 1 101 ? 5.673 2.071 -18.771 1.00 92.69 101 ALA A CA 1
ATOM 793 C C . ALA A 1 101 ? 6.014 0.803 -17.981 1.00 92.69 101 ALA A C 1
ATOM 795 O O . ALA A 1 101 ? 7.149 0.297 -18.149 1.00 92.69 101 ALA A O 1
#

Radius of gyration: 17.52 Å; chains: 1; bounding box: 41×33×44 Å

Secondary structure (DSSP, 8-state):
--EEETTTTT-TTS--PPBPHHHHHHH-B-TTS-BEEES--PPPPHHHHTTGGGS-HHHHHHHHHHHHHTTTS-HHHHHHHHHHHT-S-----EEETTEE-

pLDDT: mean 91.61, std 10.0, range [50.06, 98.25]

Foldseek 3Di:
DWWFFPCCVVDPPDNGDTHALVCLVVVQADPVRTHIDDPDQDDDDPVVVVCVVVDDPLRVVLVRCCVRCPPPDDSVRSSVCSCVVPVDDDDWADPDVVDTD

Sequence (101 aa):
MRFTTTRALQHSGDEQTPVSFTTALFHGLAPDGGLYVPETIEAWPDRELARLPRRTLTEIALRVLRPFTRGELDPAVLEAVVVEALNFPIPLVEVAPRVYA